Protein AF-A0A833LI19-F1 (afdb_monomer_lite)

Structure (mmCIF, N/CA/C/O backbone):
data_AF-A0A833LI19-F1
#
_entry.id   AF-A0A833LI19-F1
#
loop_
_atom_site.group_PDB
_atom_site.id
_atom_site.type_symbol
_atom_site.label_atom_id
_atom_site.label_alt_id
_atom_site.label_comp_id
_atom_site.label_asym_id
_atom_site.label_entity_id
_atom_site.label_seq_id
_atom_site.pdbx_PDB_ins_code
_atom_site.Cartn_x
_atom_site.Cartn_y
_atom_site.Cartn_z
_atom_site.occupancy
_atom_site.B_iso_or_equiv
_atom_site.auth_seq_id
_atom_site.auth_comp_id
_atom_site.auth_asym_id
_atom_site.auth_atom_id
_atom_site.pdbx_PDB_model_num
ATOM 1 N N . MET A 1 1 ? -10.918 9.321 15.055 1.00 88.12 1 MET A N 1
ATOM 2 C CA . MET A 1 1 ? -10.010 9.128 13.911 1.00 88.12 1 MET A CA 1
ATOM 3 C C . MET A 1 1 ? -8.760 8.428 14.403 1.00 88.12 1 MET A C 1
ATOM 5 O O . MET A 1 1 ? -7.930 9.035 15.074 1.00 88.12 1 MET A O 1
ATOM 9 N N . LYS A 1 2 ? -8.663 7.141 14.095 1.00 97.56 2 LYS A N 1
ATOM 10 C CA . LYS A 1 2 ? -7.535 6.263 14.395 1.00 97.56 2 LYS A CA 1
ATOM 11 C C . LYS A 1 2 ? -7.124 5.556 13.107 1.00 97.56 2 LYS A C 1
ATOM 13 O O . LYS A 1 2 ? -7.980 5.094 12.361 1.00 97.56 2 LYS A O 1
ATOM 18 N N . ILE A 1 3 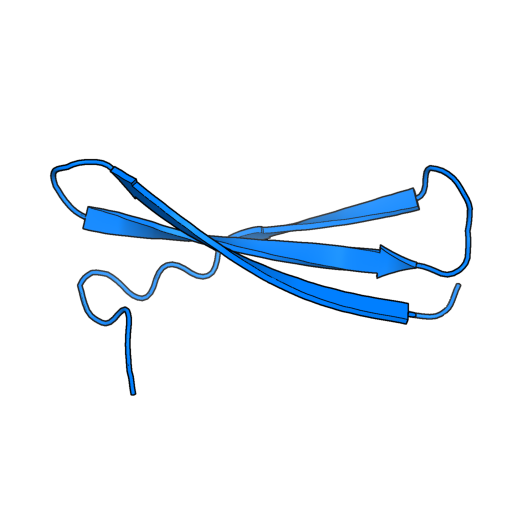? -5.820 5.448 12.861 1.00 98.12 3 ILE A N 1
ATOM 19 C CA . ILE A 1 3 ? -5.292 4.628 11.764 1.00 98.12 3 ILE A CA 1
ATOM 20 C C . ILE A 1 3 ? -5.420 3.154 12.157 1.00 98.12 3 ILE A C 1
ATOM 22 O O . ILE A 1 3 ? -4.973 2.755 13.235 1.00 98.12 3 ILE A O 1
ATOM 26 N N . THR A 1 4 ? -6.036 2.354 11.293 1.00 98.44 4 THR A N 1
ATOM 27 C CA . THR A 1 4 ? -6.271 0.918 11.512 1.00 98.44 4 THR A CA 1
ATOM 28 C C . THR A 1 4 ? -5.320 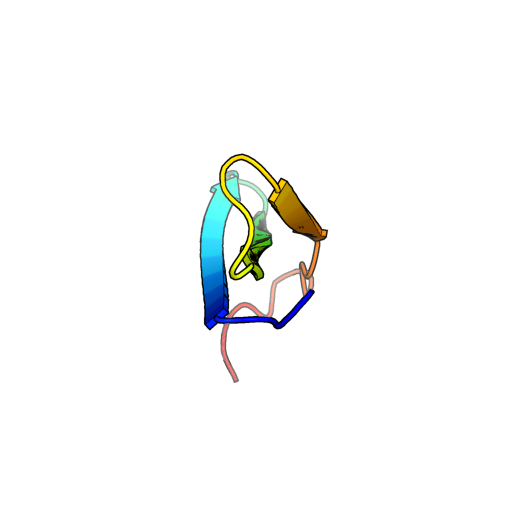0.050 10.697 1.00 98.44 4 THR A C 1
ATOM 30 O O . THR A 1 4 ? -4.937 -1.021 11.164 1.00 98.44 4 THR A O 1
ATOM 33 N N . ALA A 1 5 ? -4.887 0.516 9.522 1.00 98.19 5 ALA A N 1
ATOM 34 C CA . ALA A 1 5 ? -3.894 -0.167 8.700 1.00 98.19 5 ALA A CA 1
ATOM 35 C C . ALA A 1 5 ? -3.132 0.798 7.781 1.00 98.19 5 ALA A C 1
ATOM 37 O O . ALA A 1 5 ? -3.638 1.851 7.388 1.00 98.19 5 ALA A O 1
ATOM 38 N N . ILE A 1 6 ? -1.922 0.386 7.395 1.00 98.00 6 ILE A N 1
ATOM 39 C CA . ILE A 1 6 ? -1.117 1.011 6.342 1.00 98.00 6 ILE A CA 1
ATOM 40 C C . ILE A 1 6 ? -0.812 -0.074 5.311 1.00 98.00 6 ILE A C 1
ATOM 42 O O . ILE A 1 6 ? -0.223 -1.100 5.650 1.00 98.00 6 ILE A O 1
ATOM 46 N N . LYS A 1 7 ? -1.232 0.131 4.063 1.00 97.88 7 LYS A N 1
ATOM 47 C CA . LYS A 1 7 ? -1.043 -0.828 2.966 1.00 97.88 7 LYS A CA 1
ATOM 48 C C . LYS A 1 7 ? -0.201 -0.201 1.868 1.00 97.88 7 LYS A C 1
ATOM 50 O O . LYS A 1 7 ? -0.482 0.917 1.445 1.00 97.88 7 LYS A O 1
ATOM 55 N N . THR A 1 8 ? 0.794 -0.929 1.379 1.00 96.75 8 THR A N 1
ATOM 56 C CA . THR A 1 8 ? 1.623 -0.510 0.246 1.00 96.75 8 THR A CA 1
ATOM 57 C C . THR A 1 8 ? 1.179 -1.239 -1.019 1.00 96.75 8 THR A C 1
ATOM 59 O O . THR A 1 8 ? 0.926 -2.441 -1.007 1.00 96.75 8 THR A O 1
ATOM 62 N N . THR A 1 9 ? 1.044 -0.505 -2.120 1.00 95.88 9 THR A N 1
ATOM 63 C CA . THR A 1 9 ? 0.735 -1.052 -3.446 1.00 95.88 9 THR A CA 1
ATOM 64 C C . THR A 1 9 ? 1.841 -0.645 -4.400 1.00 95.88 9 THR A C 1
ATOM 66 O O . THR A 1 9 ? 2.083 0.544 -4.603 1.00 95.88 9 THR A O 1
ATOM 69 N N . VAL A 1 10 ? 2.514 -1.639 -4.976 1.00 94.56 10 VAL A N 1
ATOM 70 C CA . VAL A 1 10 ? 3.514 -1.422 -6.022 1.00 94.56 10 VAL A CA 1
ATOM 71 C C . VAL A 1 10 ? 2.822 -1.540 -7.370 1.00 94.56 10 VAL A C 1
ATOM 73 O O . VAL A 1 10 ? 2.235 -2.575 -7.681 1.00 94.56 10 VAL A O 1
ATOM 76 N N . VAL A 1 11 ? 2.903 -0.483 -8.167 1.00 94.00 11 VAL A N 1
ATOM 77 C CA . VAL A 1 11 ? 2.406 -0.451 -9.541 1.00 94.00 11 VAL A CA 1
ATOM 78 C C . VAL A 1 11 ? 3.606 -0.535 -10.471 1.00 94.00 11 VAL A C 1
ATOM 80 O O . VAL A 1 11 ? 4.485 0.324 -10.434 1.00 94.00 11 VAL A O 1
ATOM 83 N N . ASN A 1 12 ? 3.645 -1.572 -11.303 1.00 90.56 12 ASN A N 1
ATOM 84 C CA . ASN A 1 12 ? 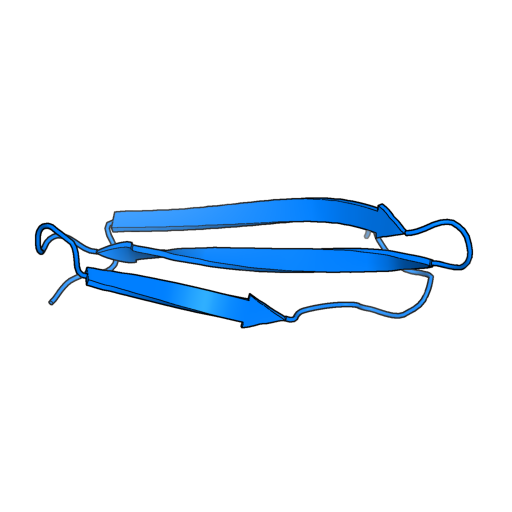4.671 -1.718 -12.328 1.00 90.56 12 ASN A CA 1
ATOM 85 C C . ASN A 1 12 ? 4.318 -0.827 -13.530 1.00 90.56 12 ASN A C 1
ATOM 87 O O . ASN A 1 12 ? 3.599 -1.256 -14.430 1.00 90.56 12 ASN A O 1
ATOM 91 N N . ALA A 1 13 ? 4.776 0.427 -13.506 1.00 85.81 13 ALA A N 1
ATOM 92 C CA . ALA A 1 13 ? 4.498 1.431 -14.532 1.00 85.81 13 ALA A CA 1
ATOM 93 C C . ALA A 1 13 ? 5.636 1.511 -15.568 1.00 85.81 13 ALA A C 1
ATOM 95 O O . ALA A 1 13 ? 6.200 2.582 -15.789 1.00 85.81 13 ALA A O 1
ATOM 96 N N . GLU A 1 14 ? 5.976 0.360 -16.164 1.00 84.81 14 GLU A N 1
ATOM 97 C CA . GLU A 1 14 ? 7.001 0.133 -17.202 1.00 84.81 14 GLU A CA 1
ATOM 98 C C . GLU A 1 14 ? 8.376 0.752 -16.905 1.00 84.81 14 GLU A C 1
ATOM 100 O O . GLU A 1 14 ? 9.306 0.053 -16.506 1.00 84.81 14 GLU A O 1
ATOM 105 N N . MET A 1 15 ? 8.509 2.067 -17.091 1.00 85.69 15 MET A N 1
ATOM 106 C CA . MET A 1 15 ? 9.742 2.818 -16.886 1.00 85.69 15 MET A CA 1
ATOM 107 C C . MET A 1 15 ? 10.175 2.837 -15.421 1.00 85.69 15 MET A C 1
ATOM 109 O O . MET A 1 15 ? 11.363 2.897 -15.155 1.00 85.69 15 MET A O 1
ATOM 113 N N . ARG A 1 16 ? 9.253 2.804 -14.453 1.00 85.56 16 ARG A N 1
ATOM 114 C CA . ARG A 1 16 ? 9.599 2.660 -13.030 1.00 85.56 16 ARG A CA 1
ATOM 115 C C . ARG A 1 16 ? 8.427 2.105 -12.239 1.00 85.56 16 ARG A C 1
ATOM 117 O O . ARG A 1 16 ? 7.272 2.269 -12.617 1.00 85.56 16 ARG A O 1
ATOM 124 N N . ASN A 1 17 ? 8.718 1.520 -11.085 1.00 92.88 17 ASN A N 1
ATOM 125 C CA . ASN A 1 17 ? 7.668 1.190 -10.130 1.00 92.88 17 ASN A CA 1
ATOM 126 C C . ASN A 1 17 ? 7.163 2.464 -9.456 1.00 92.88 17 ASN A C 1
ATOM 128 O O . ASN A 1 17 ? 7.973 3.252 -8.967 1.00 92.88 17 ASN A O 1
ATOM 132 N N . TRP A 1 18 ? 5.846 2.635 -9.388 1.00 94.00 18 TRP A N 1
ATOM 133 C CA . TRP A 1 18 ? 5.219 3.608 -8.496 1.00 94.00 18 TRP A CA 1
ATOM 134 C C . TRP A 1 18 ? 4.813 2.904 -7.212 1.00 94.00 18 TRP A C 1
ATOM 136 O O . TRP A 1 18 ? 4.410 1.738 -7.227 1.00 94.00 18 TRP A O 1
ATOM 146 N N . ILE A 1 19 ? 4.932 3.607 -6.094 1.00 95.25 19 ILE A N 1
ATOM 147 C CA . ILE A 1 19 ? 4.579 3.064 -4.786 1.00 95.25 19 ILE A CA 1
ATOM 148 C C . ILE A 1 19 ? 3.501 3.960 -4.201 1.00 95.25 19 ILE A C 1
ATOM 150 O O . ILE A 1 19 ? 3.750 5.125 -3.900 1.00 95.25 19 ILE A O 1
ATOM 154 N N . PHE A 1 20 ? 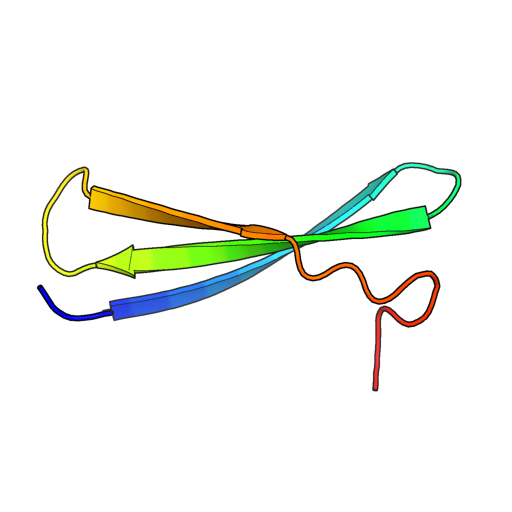2.3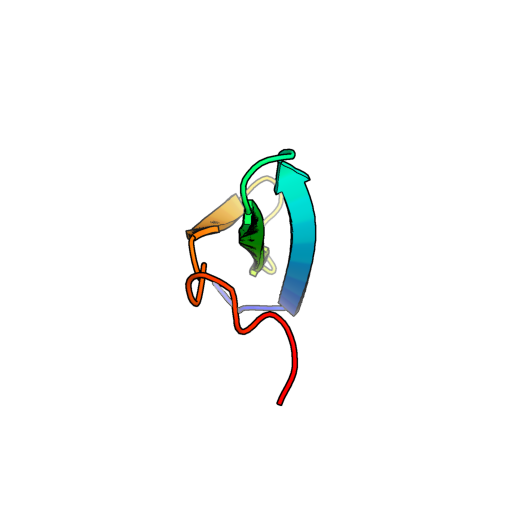08 3.403 -4.024 1.00 96.81 20 PHE A N 1
ATOM 155 C CA . PHE A 1 20 ? 1.223 4.067 -3.316 1.00 96.81 20 PHE A CA 1
ATOM 156 C C . PHE A 1 20 ? 1.067 3.488 -1.921 1.00 96.81 20 PHE A C 1
ATOM 158 O O . PHE A 1 20 ? 1.202 2.281 -1.703 1.00 96.81 20 PHE A O 1
ATOM 165 N N . VAL A 1 21 ? 0.734 4.359 -0.980 1.00 98.06 21 VAL A N 1
ATOM 166 C CA . VAL A 1 21 ? 0.417 4.001 0.395 1.00 98.06 21 VAL A CA 1
ATOM 167 C C . VAL A 1 21 ? -1.035 4.360 0.656 1.00 98.06 21 VAL A C 1
ATOM 169 O O . VAL A 1 21 ? -1.433 5.515 0.505 1.00 98.06 21 VAL A O 1
ATOM 172 N N . LYS A 1 22 ? -1.824 3.369 1.064 1.00 98.00 22 LYS A N 1
ATOM 173 C CA . LYS A 1 22 ? -3.185 3.565 1.556 1.00 98.00 22 LYS A CA 1
ATOM 174 C C . LYS A 1 22 ? -3.175 3.550 3.076 1.00 98.00 22 LYS A C 1
ATOM 176 O O . LYS A 1 22 ? -2.699 2.590 3.684 1.00 98.00 22 LYS A O 1
ATOM 181 N N . VAL A 1 23 ? -3.749 4.585 3.673 1.00 98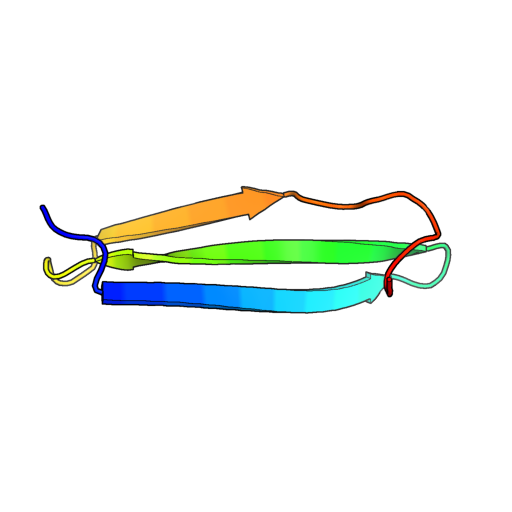.38 23 VAL A N 1
ATOM 182 C CA . VAL A 1 23 ? -3.996 4.670 5.113 1.00 98.38 23 VAL A CA 1
ATOM 183 C C . VAL A 1 23 ? -5.479 4.423 5.350 1.00 98.38 23 VAL A C 1
ATOM 185 O O . VAL A 1 23 ? -6.325 5.196 4.897 1.00 98.38 23 VAL A O 1
ATOM 188 N N . GLU A 1 24 ? -5.799 3.329 6.033 1.00 98.38 24 GLU A N 1
ATOM 189 C CA . GLU A 1 24 ? -7.170 2.994 6.425 1.00 98.38 24 GLU A CA 1
ATOM 190 C C . GLU A 1 24 ? -7.441 3.510 7.840 1.00 98.38 24 GLU A C 1
ATOM 192 O O . GLU A 1 24 ? -6.548 3.511 8.696 1.00 98.38 24 GLU A O 1
ATOM 197 N N . THR A 1 25 ? -8.666 3.986 8.075 1.00 98.56 25 THR A N 1
ATOM 198 C CA . THR A 1 25 ? -9.083 4.536 9.369 1.00 98.56 25 THR A CA 1
ATOM 199 C C . THR A 1 25 ? -10.222 3.729 9.985 1.00 98.56 25 THR A C 1
ATOM 201 O O . THR A 1 25 ? -10.744 2.797 9.376 1.00 98.56 25 THR A O 1
ATOM 204 N N . ASP A 1 26 ? -10.571 4.054 11.227 1.00 98.06 26 ASP A N 1
ATOM 205 C CA . ASP A 1 26 ? -11.719 3.501 11.951 1.00 98.06 26 ASP A CA 1
ATOM 206 C C . ASP A 1 26 ? -13.071 4.088 11.512 1.00 98.06 26 ASP A C 1
ATOM 208 O O . ASP A 1 26 ? -14.115 3.598 11.937 1.00 98.06 26 ASP A O 1
ATOM 212 N N . GLN A 1 27 ? -13.068 5.121 10.667 1.00 98.31 27 GLN A N 1
ATOM 213 C CA . GLN A 1 27 ? -14.271 5.766 10.157 1.00 98.31 27 GLN A CA 1
ATOM 214 C C . GLN A 1 27 ? -14.607 5.247 8.755 1.00 98.31 27 GLN A C 1
ATOM 216 O O . GLN A 1 27 ? -13.780 5.311 7.844 1.00 98.31 27 GLN A O 1
ATOM 221 N N . ASP A 1 28 ? -15.843 4.776 8.576 1.00 96.62 28 ASP A N 1
ATOM 222 C CA . ASP A 1 28 ? -16.295 4.243 7.292 1.00 96.62 28 ASP A CA 1
ATOM 223 C C . ASP A 1 28 ? -16.213 5.297 6.176 1.00 96.62 28 ASP A C 1
ATOM 225 O O . ASP A 1 28 ? -16.497 6.481 6.377 1.00 96.62 28 ASP A O 1
ATOM 229 N N . GLY A 1 29 ? -15.742 4.867 5.007 1.00 95.75 29 GLY A N 1
ATOM 230 C CA . GLY A 1 29 ? -15.489 5.732 3.854 1.00 95.75 29 GLY A CA 1
ATOM 231 C C . GLY A 1 29 ? -14.259 6.647 3.958 1.00 95.75 29 GLY A C 1
ATOM 232 O O . GLY A 1 29 ? -13.766 7.092 2.920 1.00 95.75 29 GLY A O 1
ATOM 233 N N . LEU A 1 30 ? -13.694 6.889 5.149 1.00 97.94 30 LEU A N 1
ATOM 234 C CA . LEU A 1 30 ? -12.535 7.771 5.318 1.00 97.94 30 LEU A CA 1
ATOM 235 C C . LEU A 1 30 ? -11.214 7.004 5.174 1.00 97.94 30 LEU A C 1
ATOM 237 O O . LEU A 1 30 ? -10.830 6.192 6.019 1.00 97.94 30 LEU A O 1
ATOM 241 N N . HIS A 1 31 ? -10.477 7.312 4.113 1.00 97.81 31 HIS A N 1
ATOM 242 C CA . HIS A 1 31 ? -9.152 6.759 3.854 1.00 97.81 31 HIS A CA 1
ATOM 243 C C . HIS A 1 31 ? -8.242 7.798 3.195 1.00 97.81 31 HIS A C 1
ATOM 245 O O . HIS A 1 31 ? -8.710 8.707 2.512 1.00 97.81 31 HIS A O 1
ATOM 251 N N . GLY A 1 32 ? -6.936 7.657 3.413 1.00 98.00 32 GLY A N 1
ATOM 252 C CA . GLY A 1 32 ? -5.911 8.506 2.812 1.00 98.00 32 GLY A CA 1
ATOM 253 C C . GLY A 1 32 ? -5.104 7.760 1.754 1.00 98.00 32 GLY A C 1
ATOM 254 O O . GLY A 1 32 ? -4.845 6.564 1.901 1.00 98.00 32 GLY A O 1
ATOM 255 N N . TRP A 1 33 ? -4.670 8.484 0.724 1.00 98.25 33 TRP A N 1
ATOM 256 C CA . TRP A 1 33 ? -3.713 8.013 -0.275 1.00 98.25 33 TRP A CA 1
ATOM 257 C C . TRP A 1 33 ? -2.478 8.908 -0.279 1.00 98.25 33 TRP A C 1
ATOM 259 O O . TRP A 1 33 ? -2.593 10.131 -0.231 1.00 98.25 33 TRP A O 1
ATOM 269 N N . GLY A 1 34 ? -1.306 8.286 -0.346 1.00 97.69 34 GLY A N 1
ATOM 270 C CA . GLY A 1 34 ? -0.019 8.957 -0.488 1.00 97.69 34 GLY A CA 1
ATOM 271 C C . GLY A 1 34 ? 0.860 8.255 -1.516 1.00 97.69 34 GLY A C 1
ATOM 272 O O . GLY A 1 34 ? 0.671 7.074 -1.813 1.00 97.69 34 GLY A O 1
ATOM 273 N N . GLU A 1 35 ? 1.824 8.992 -2.051 1.00 96.44 35 GLU A N 1
ATOM 274 C CA . GLU A 1 35 ? 2.804 8.521 -3.029 1.00 96.44 35 GLU A CA 1
ATOM 275 C C . GLU A 1 35 ? 4.184 8.456 -2.354 1.00 96.44 35 GLU A C 1
ATOM 277 O O . GLU A 1 35 ? 4.551 9.356 -1.600 1.00 96.44 35 GLU A O 1
ATOM 282 N N . ALA A 1 36 ? 4.892 7.339 -2.534 1.00 95.12 36 ALA A N 1
ATOM 283 C CA . ALA A 1 36 ? 6.143 7.017 -1.840 1.00 95.12 36 ALA A CA 1
ATOM 284 C C . ALA A 1 36 ? 7.164 6.349 -2.778 1.00 95.12 36 ALA A C 1
ATOM 286 O O . ALA A 1 36 ? 7.879 5.419 -2.395 1.00 95.12 36 ALA A O 1
ATOM 287 N N . THR A 1 37 ? 7.196 6.766 -4.040 1.00 93.56 37 THR A N 1
ATOM 288 C CA . THR A 1 37 ? 8.101 6.236 -5.057 1.00 93.56 37 THR A CA 1
ATOM 289 C C . THR A 1 37 ? 9.534 6.629 -4.728 1.00 93.56 37 THR A C 1
ATOM 291 O O . THR A 1 37 ? 9.868 7.801 -4.608 1.00 93.56 37 THR A O 1
ATOM 294 N N . LEU A 1 38 ? 10.409 5.631 -4.628 1.00 90.69 38 LEU A N 1
ATOM 295 C CA . LEU A 1 38 ? 11.831 5.815 -4.320 1.00 90.69 38 LEU A CA 1
ATOM 296 C C . LEU A 1 38 ? 12.715 5.725 -5.567 1.00 90.69 38 LEU A C 1
ATOM 298 O O . LEU A 1 38 ? 13.855 5.288 -5.473 1.00 90.69 38 LEU A O 1
ATOM 302 N N . GLU A 1 39 ? 12.145 6.034 -6.734 1.00 85.06 39 GLU A N 1
ATOM 303 C CA . GLU A 1 39 ? 12.790 6.039 -8.054 1.00 85.06 39 GLU A CA 1
ATOM 304 C C . GLU A 1 39 ? 13.851 4.935 -8.246 1.00 85.06 39 GLU A C 1
ATOM 306 O O . GLU A 1 39 ? 15.036 5.120 -7.985 1.00 85.06 39 GLU A O 1
ATOM 311 N N . TRP A 1 40 ? 13.415 3.769 -8.742 1.00 84.19 40 TRP A N 1
ATOM 312 C CA . TRP A 1 40 ? 14.235 2.564 -8.994 1.00 84.19 40 TRP A CA 1
ATOM 313 C C . TRP A 1 40 ? 14.684 1.766 -7.759 1.00 84.19 40 TRP A C 1
ATOM 315 O O . TRP A 1 40 ? 15.239 0.676 -7.908 1.00 84.19 40 TRP A O 1
ATOM 325 N N . LYS A 1 41 ? 14.395 2.228 -6.537 1.00 84.88 41 LYS A N 1
ATOM 326 C CA . LYS A 1 41 ? 14.722 1.523 -5.282 1.00 84.88 41 LYS A CA 1
ATOM 327 C C . LYS A 1 41 ? 13.479 0.976 -4.571 1.00 84.88 41 LYS A C 1
ATOM 329 O O . LYS A 1 41 ? 13.113 1.415 -3.491 1.00 84.88 41 LYS A O 1
ATOM 334 N N . THR A 1 42 ? 12.799 -0.001 -5.174 1.00 85.38 42 THR A N 1
ATOM 335 C CA . THR A 1 42 ? 11.535 -0.553 -4.626 1.00 85.38 42 THR A CA 1
ATOM 336 C C . THR A 1 42 ? 11.723 -1.484 -3.416 1.00 85.38 42 THR A C 1
ATOM 338 O O . THR A 1 42 ? 10.746 -1.852 -2.770 1.00 85.38 42 THR A O 1
ATOM 341 N N . ARG A 1 43 ? 12.955 -1.901 -3.102 1.00 78.81 43 ARG A N 1
ATOM 342 C CA . ARG A 1 43 ? 13.274 -2.815 -1.993 1.00 78.81 43 ARG A CA 1
ATOM 343 C C . ARG A 1 43 ? 14.492 -2.304 -1.218 1.00 78.81 43 ARG A C 1
ATOM 345 O O . ARG A 1 43 ? 15.334 -1.635 -1.818 1.00 78.81 43 ARG A O 1
ATOM 352 N N . ALA A 1 44 ? 14.520 -2.606 0.082 1.00 73.19 44 ALA A N 1
ATOM 353 C CA . ALA A 1 44 ? 15.624 -2.310 0.997 1.00 73.19 44 ALA A CA 1
ATOM 354 C C . ALA A 1 44 ? 16.854 -3.182 0.712 1.00 73.19 44 ALA A C 1
ATOM 356 O O . ALA A 1 44 ? 16.655 -4.332 0.253 1.00 73.19 44 ALA A O 1
#

pLDDT: mean 93.32, std 6.16, range [73.19, 98.56]

Foldseek 3Di:
DAFPDKDWDWDCPPQAIWIKIKTDDPDPPDIDIDTDGPGRCPDD

Secondary structure (DSSP, 8-state):
--EEEEEEEEEEETTEEEEEEEEEESSTT-EEEEE---TT----

Radius of gyration: 12.45 Å; chains: 1; bounding box: 32×12×32 Å

Sequence (44 aa):
MKITAIKTTVVNAEMRNWIFVKVETDQDGLHGWGEATLEWKTRA